Protein AF-A0A0F9HHK0-F1 (afdb_monomer_lite)

Radius of gyration: 11.61 Å; chains: 1; bounding box: 27×28×29 Å

Organism: NCBI:txid412755

Foldseek 3Di:
DFWKWFAFPPPRDIDIPDDWDWDQDPVVNGTTTTDIDGDPPDDDDDDDDDDD

Structure (mmCIF, N/CA/C/O backbone):
data_AF-A0A0F9HHK0-F1
#
_entry.id   AF-A0A0F9HHK0-F1
#
loop_
_atom_site.group_PDB
_atom_site.id
_atom_site.type_symbol
_atom_site.label_atom_id
_atom_site.label_alt_id
_atom_site.label_comp_id
_atom_site.label_asym_id
_atom_site.label_entity_id
_atom_site.label_seq_id
_atom_site.pdbx_PDB_ins_code
_atom_site.Cartn_x
_atom_site.Cartn_y
_atom_site.Cartn_z
_atom_site.occupancy
_atom_site.B_iso_or_equiv
_atom_site.auth_seq_id
_atom_site.auth_comp_id
_atom_site.auth_asym_id
_atom_site.auth_atom_id
_atom_site.pdbx_PDB_model_num
ATOM 1 N N . MET A 1 1 ? 17.968 -9.739 -8.923 1.00 53.44 1 MET A N 1
ATOM 2 C CA . MET A 1 1 ? 17.127 -8.526 -8.840 1.00 53.44 1 MET A CA 1
ATOM 3 C C . MET A 1 1 ? 15.932 -8.876 -7.961 1.00 53.44 1 MET A C 1
ATOM 5 O O . MET A 1 1 ? 15.017 -9.529 -8.444 1.00 53.44 1 MET A O 1
ATOM 9 N N . SER A 1 2 ? 15.986 -8.590 -6.660 1.00 63.69 2 SER A N 1
ATOM 10 C CA . SER A 1 2 ? 14.909 -8.973 -5.734 1.00 63.69 2 SER A CA 1
ATOM 11 C C . SER A 1 2 ? 13.679 -8.099 -5.980 1.00 63.69 2 SER A C 1
ATOM 13 O O . SER A 1 2 ? 13.783 -6.875 -5.941 1.00 63.69 2 SER A O 1
ATOM 15 N N . LEU A 1 3 ? 12.533 -8.716 -6.269 1.00 72.00 3 LEU A N 1
ATOM 16 C CA . LEU A 1 3 ? 11.252 -8.021 -6.387 1.00 72.00 3 LEU A CA 1
ATOM 17 C C . LEU A 1 3 ? 10.561 -8.049 -5.026 1.00 72.00 3 LEU A C 1
ATOM 19 O O . LEU A 1 3 ? 10.294 -9.120 -4.488 1.00 72.00 3 LEU A O 1
ATOM 23 N N . PHE A 1 4 ? 10.258 -6.873 -4.489 1.00 82.81 4 PHE A N 1
ATOM 24 C CA . PHE A 1 4 ? 9.479 -6.724 -3.263 1.00 82.81 4 PHE A CA 1
ATOM 25 C C . PHE A 1 4 ? 8.167 -6.013 -3.576 1.00 82.81 4 PHE A C 1
ATOM 27 O O . PHE A 1 4 ? 8.109 -5.143 -4.448 1.00 82.81 4 PHE A O 1
ATOM 34 N N . TYR A 1 5 ? 7.106 -6.388 -2.871 1.00 86.69 5 TYR A N 1
ATOM 35 C CA . TYR A 1 5 ? 5.781 -5.809 -3.046 1.00 86.69 5 TYR A CA 1
ATOM 36 C C . TYR A 1 5 ? 5.302 -5.199 -1.736 1.00 86.69 5 TYR A C 1
ATOM 38 O O . TYR A 1 5 ? 5.401 -5.832 -0.695 1.00 86.69 5 TYR A O 1
ATOM 46 N N . ALA A 1 6 ? 4.750 -3.991 -1.765 1.00 90.81 6 ALA A N 1
ATOM 47 C CA . ALA A 1 6 ? 4.054 -3.431 -0.614 1.00 90.81 6 ALA A CA 1
ATOM 48 C C . ALA A 1 6 ? 2.569 -3.783 -0.725 1.00 90.81 6 ALA A C 1
ATOM 50 O O . ALA A 1 6 ? 1.891 -3.274 -1.614 1.00 90.81 6 ALA A O 1
ATOM 51 N N . VAL A 1 7 ? 2.056 -4.643 0.151 1.00 90.25 7 VAL A N 1
ATOM 52 C CA . VAL A 1 7 ? 0.679 -5.157 0.099 1.00 90.25 7 VAL A CA 1
ATOM 53 C C . VAL A 1 7 ? -0.166 -4.555 1.214 1.00 90.25 7 VAL A C 1
ATOM 55 O O . VAL A 1 7 ? 0.232 -4.539 2.378 1.00 90.25 7 VAL A O 1
ATOM 58 N N . CYS A 1 8 ? -1.348 -4.049 0.869 1.00 91.25 8 CYS A N 1
ATOM 59 C CA . CYS A 1 8 ? -2.324 -3.556 1.827 1.00 91.25 8 CYS A CA 1
ATOM 60 C C . 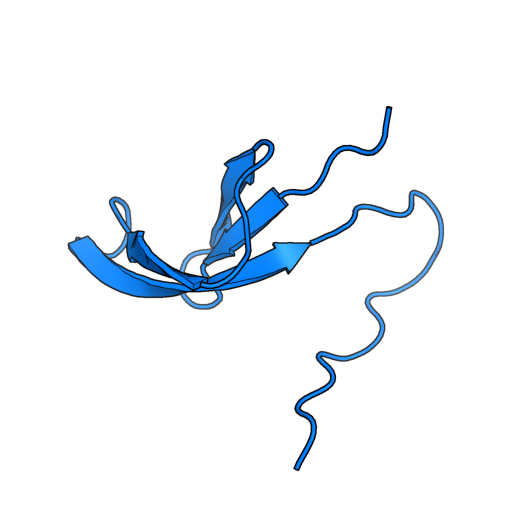CYS A 1 8 ? -2.900 -4.733 2.617 1.00 91.25 8 CYS A C 1
ATOM 62 O O . CYS A 1 8 ? -3.533 -5.607 2.028 1.00 91.25 8 CYS A O 1
ATOM 64 N N . LYS A 1 9 ? -2.755 -4.728 3.947 1.00 84.00 9 LYS A N 1
ATOM 65 C CA . LYS A 1 9 ? -3.290 -5.794 4.818 1.00 84.00 9 LYS A CA 1
ATOM 66 C C . LYS A 1 9 ? -4.819 -5.930 4.737 1.00 84.00 9 LYS A C 1
ATOM 68 O O . LYS A 1 9 ? -5.351 -6.996 5.008 1.00 84.00 9 LYS A O 1
ATOM 73 N N . GLU A 1 10 ? -5.522 -4.851 4.391 1.00 86.31 10 GLU A N 1
ATOM 74 C CA . GLU A 1 10 ? -6.986 -4.782 4.481 1.00 86.31 10 GLU A CA 1
ATOM 75 C C . GLU A 1 10 ? -7.690 -5.233 3.193 1.00 86.31 10 GLU A C 1
ATOM 77 O O . GLU A 1 10 ? -8.684 -5.943 3.259 1.00 86.31 10 GLU A O 1
ATOM 82 N N . CYS A 1 11 ? -7.172 -4.848 2.022 1.00 90.25 11 CYS A N 1
ATOM 83 C CA . CYS A 1 11 ? -7.782 -5.186 0.727 1.00 90.25 11 CYS A CA 1
ATOM 84 C C . CYS A 1 11 ? -6.893 -6.029 -0.196 1.00 90.25 11 CYS A C 1
ATOM 86 O O . CYS A 1 11 ? -7.324 -6.377 -1.291 1.00 90.25 11 CYS A O 1
ATOM 88 N N . GLY A 1 12 ? -5.642 -6.302 0.184 1.00 87.06 12 GLY A N 1
ATOM 89 C CA . GLY A 1 12 ? -4.694 -7.051 -0.646 1.00 87.06 12 GLY A CA 1
ATOM 90 C C . GLY A 1 12 ? -4.078 -6.261 -1.808 1.00 87.06 12 GLY A C 1
ATOM 91 O O . GLY A 1 12 ? -3.313 -6.830 -2.579 1.00 87.06 12 GLY A O 1
ATOM 92 N N . TYR A 1 13 ? -4.360 -4.959 -1.948 1.00 90.38 13 TYR A N 1
ATOM 93 C CA . TYR A 1 13 ? -3.770 -4.139 -3.014 1.00 90.38 13 TYR A CA 1
ATOM 94 C C . TYR A 1 13 ? -2.241 -4.083 -2.894 1.00 90.38 13 TYR A C 1
ATOM 96 O O . TYR A 1 13 ? -1.725 -3.685 -1.850 1.00 90.38 13 TYR A O 1
ATOM 104 N N . SER A 1 14 ? -1.519 -4.427 -3.961 1.00 88.69 14 SER A N 1
ATOM 105 C CA . SER A 1 14 ? -0.056 -4.512 -3.969 1.00 88.69 14 SER A CA 1
ATOM 106 C C . SER A 1 14 ? 0.603 -3.442 -4.843 1.00 88.69 14 SER A C 1
ATOM 108 O O . SER A 1 14 ? 0.240 -3.274 -6.005 1.00 88.69 14 SER A O 1
ATOM 110 N N . PHE A 1 15 ? 1.643 -2.790 -4.331 1.00 88.56 15 PHE A N 1
ATOM 111 C CA . PHE A 1 15 ? 2.562 -1.959 -5.107 1.00 88.56 15 PHE A CA 1
ATOM 112 C C . PHE A 1 15 ? 3.855 -2.719 -5.391 1.00 88.56 15 PHE A C 1
ATOM 114 O O . PHE A 1 15 ? 4.446 -3.291 -4.481 1.00 88.56 15 PHE A O 1
ATOM 121 N N . LYS A 1 16 ? 4.329 -2.690 -6.637 1.00 87.38 16 LYS A N 1
ATOM 122 C CA . LYS A 1 16 ? 5.603 -3.300 -7.038 1.00 87.38 16 LYS A CA 1
ATOM 123 C C . LYS A 1 16 ? 6.778 -2.382 -6.691 1.00 87.38 16 LYS A C 1
ATOM 125 O O . LYS A 1 16 ? 6.707 -1.190 -6.974 1.00 87.38 16 LYS A O 1
ATOM 130 N N . ASN A 1 17 ? 7.851 -2.942 -6.129 1.00 84.12 17 ASN A N 1
ATOM 131 C CA . ASN A 1 17 ? 9.089 -2.245 -5.753 1.00 84.12 17 ASN A CA 1
ATOM 132 C C . ASN A 1 17 ? 8.857 -0.989 -4.900 1.00 84.12 17 ASN A C 1
ATOM 134 O O . ASN A 1 17 ? 9.528 0.026 -5.073 1.00 84.12 17 ASN A O 1
ATOM 138 N N . LYS A 1 18 ? 7.878 -1.052 -3.995 1.00 85.88 18 LYS A N 1
ATOM 139 C CA . LYS A 1 18 ? 7.567 0.028 -3.059 1.00 85.88 18 LYS A CA 1
ATOM 140 C C . LYS A 1 18 ? 7.873 -0.428 -1.641 1.00 85.88 18 LYS A C 1
ATOM 142 O O . LYS A 1 18 ? 7.656 -1.591 -1.308 1.00 85.88 18 LYS A O 1
ATOM 147 N N . GLU A 1 19 ? 8.422 0.467 -0.833 1.00 85.75 19 GLU A N 1
ATOM 148 C CA . GLU A 1 19 ? 8.752 0.164 0.557 1.00 85.75 19 GLU A CA 1
ATOM 149 C C . GLU A 1 19 ? 7.480 -0.045 1.399 1.00 85.75 19 GLU A C 1
ATOM 151 O O . GLU A 1 19 ? 6.419 0.493 1.064 1.00 85.75 19 GLU A O 1
ATOM 156 N N . PRO A 1 20 ? 7.540 -0.856 2.470 1.00 88.00 20 PRO A N 1
ATOM 157 C CA . PRO A 1 20 ? 6.451 -0.955 3.434 1.00 88.00 20 PRO A CA 1
ATOM 158 C C . PRO A 1 20 ? 6.275 0.367 4.185 1.00 88.00 20 PRO A C 1
ATOM 160 O O . PRO A 1 20 ? 7.241 1.021 4.563 1.00 88.00 20 PRO A O 1
ATOM 163 N N . GLY A 1 21 ? 5.032 0.748 4.451 1.00 88.81 21 GLY A N 1
ATOM 164 C CA . GLY A 1 21 ? 4.741 2.038 5.069 1.00 88.81 21 GLY A CA 1
ATOM 165 C C . GLY A 1 21 ? 3.256 2.351 5.100 1.00 88.81 21 GLY A C 1
ATOM 166 O O . GLY A 1 21 ? 2.426 1.528 4.712 1.00 88.81 21 GLY A O 1
ATOM 167 N N . ARG A 1 22 ? 2.894 3.541 5.581 1.00 90.81 22 ARG A N 1
ATOM 168 C CA . ARG A 1 22 ? 1.518 4.036 5.472 1.00 90.81 22 ARG A CA 1
ATOM 169 C C . ARG A 1 22 ? 1.382 4.816 4.176 1.00 90.81 22 ARG A C 1
ATOM 171 O O . ARG A 1 22 ? 2.099 5.784 3.958 1.00 90.81 22 ARG A O 1
ATOM 178 N N . TYR A 1 23 ? 0.475 4.372 3.317 1.00 88.56 23 TYR A N 1
ATOM 179 C CA . TYR A 1 23 ? 0.172 5.047 2.063 1.00 88.56 23 TYR A CA 1
ATOM 180 C C . TYR A 1 23 ? -1.333 5.121 1.873 1.00 88.56 23 TYR A C 1
ATOM 182 O O . TYR A 1 23 ? -2.095 4.321 2.423 1.00 88.56 23 TYR A O 1
ATOM 190 N N . PHE A 1 24 ? -1.766 6.054 1.037 1.00 91.62 24 PHE A N 1
ATOM 191 C CA . PHE A 1 24 ? -3.135 6.048 0.562 1.00 91.62 24 PHE A CA 1
ATOM 192 C C . PHE A 1 24 ? -3.383 4.797 -0.286 1.00 91.62 24 PHE A C 1
ATOM 194 O O . PHE A 1 24 ? -2.687 4.547 -1.274 1.00 91.62 24 PHE A O 1
ATOM 201 N N . CYS A 1 25 ? -4.357 3.989 0.122 1.00 91.12 25 CYS A N 1
ATOM 202 C CA . CYS A 1 25 ? -4.774 2.824 -0.635 1.00 91.12 25 CYS A CA 1
ATOM 203 C C . CYS A 1 25 ? -5.909 3.225 -1.587 1.00 91.12 25 CYS A C 1
ATOM 205 O O . CYS A 1 25 ? -6.981 3.577 -1.094 1.00 91.12 25 CYS A O 1
ATOM 207 N N . PRO A 1 26 ? -5.727 3.132 -2.918 1.00 90.31 26 PRO A N 1
ATOM 208 C CA . PRO A 1 26 ? -6.773 3.495 -3.875 1.00 90.31 26 PRO A CA 1
ATOM 209 C C . PRO A 1 26 ? -7.997 2.570 -3.792 1.00 90.31 26 PRO A C 1
ATOM 211 O O . PRO A 1 26 ? -9.108 3.019 -4.031 1.00 90.31 26 PRO A O 1
ATOM 214 N N . ASN A 1 27 ? -7.820 1.308 -3.379 1.00 91.38 27 ASN A N 1
ATOM 215 C CA . ASN A 1 27 ? -8.936 0.374 -3.183 1.00 91.38 27 ASN A CA 1
ATOM 216 C C . ASN A 1 27 ? -9.762 0.691 -1.934 1.00 91.38 27 ASN A C 1
ATOM 218 O O . ASN A 1 27 ? -10.982 0.580 -1.942 1.00 91.38 27 ASN A O 1
ATOM 222 N N . CYS A 1 28 ? -9.102 1.055 -0.834 1.00 89.81 28 CYS A N 1
ATOM 223 C CA . CYS A 1 28 ? -9.806 1.391 0.400 1.00 89.81 28 CYS A CA 1
ATOM 224 C C . CYS A 1 28 ? -10.285 2.850 0.421 1.00 89.81 28 CYS A C 1
ATOM 226 O O . CYS A 1 28 ? -11.126 3.194 1.249 1.00 89.81 28 CYS A O 1
ATOM 228 N N . ASN A 1 29 ? -9.710 3.691 -0.442 1.00 92.81 29 ASN A N 1
ATOM 229 C CA . ASN A 1 29 ? -9.868 5.139 -0.482 1.00 92.81 29 ASN A CA 1
ATOM 230 C C . ASN A 1 29 ? -9.519 5.832 0.852 1.00 92.81 29 ASN A C 1
ATOM 232 O O . ASN A 1 29 ? -10.168 6.786 1.275 1.00 92.81 29 ASN A O 1
ATOM 236 N N . LYS A 1 30 ? -8.511 5.302 1.555 1.00 92.19 30 LYS A N 1
ATOM 237 C CA . LYS A 1 30 ? -8.060 5.757 2.881 1.00 92.1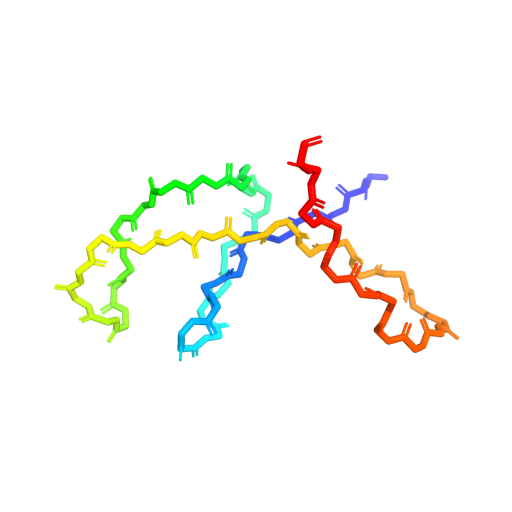9 30 LYS A CA 1
ATOM 238 C C . LYS A 1 30 ? -6.600 5.380 3.115 1.00 92.19 30 LYS A C 1
ATOM 240 O O . LYS A 1 30 ? -6.068 4.477 2.463 1.00 92.19 30 LYS A O 1
ATOM 245 N N . GLU A 1 31 ? -5.953 6.063 4.055 1.00 92.06 31 GLU A N 1
ATOM 246 C CA . GLU A 1 31 ? -4.577 5.756 4.440 1.00 92.06 31 GLU A CA 1
ATOM 247 C C . GLU A 1 31 ? -4.512 4.415 5.178 1.00 92.06 31 GLU A C 1
ATOM 249 O O . GLU A 1 31 ? -5.257 4.160 6.129 1.00 92.06 31 GLU A O 1
ATOM 254 N N . LYS A 1 32 ? -3.648 3.522 4.694 1.00 91.56 32 LYS A N 1
ATOM 255 C CA . LYS A 1 32 ? -3.492 2.168 5.219 1.00 91.56 32 LYS A CA 1
ATOM 256 C C . LYS A 1 32 ? -2.035 1.771 5.297 1.00 91.56 32 LYS A C 1
ATOM 258 O O . LYS A 1 32 ? -1.186 2.281 4.571 1.00 91.56 32 LYS A O 1
ATOM 263 N N . ARG A 1 33 ? -1.759 0.826 6.195 1.00 89.75 33 ARG A N 1
ATOM 264 C CA . ARG A 1 33 ? -0.439 0.221 6.349 1.00 89.75 33 ARG A CA 1
ATOM 265 C C . ARG A 1 33 ? -0.243 -0.848 5.276 1.00 89.75 33 ARG A C 1
ATOM 267 O O . ARG A 1 33 ? -1.066 -1.754 5.129 1.00 89.75 33 ARG A O 1
ATOM 274 N N . PHE A 1 34 ? 0.854 -0.723 4.550 1.00 92.00 34 PHE A N 1
ATOM 275 C CA . PHE A 1 34 ? 1.336 -1.672 3.567 1.00 92.00 34 PHE A CA 1
ATOM 276 C C . PHE A 1 34 ? 2.515 -2.444 4.148 1.00 92.00 34 PHE A C 1
ATOM 278 O O . PHE A 1 34 ? 3.409 -1.858 4.761 1.00 92.00 34 PHE A O 1
ATOM 285 N N . LEU A 1 35 ? 2.496 -3.758 3.961 1.00 89.00 35 LEU A N 1
ATOM 286 C CA . LEU A 1 35 ? 3.518 -4.682 4.438 1.00 89.00 35 LEU A CA 1
ATOM 287 C C . LEU A 1 35 ? 4.406 -5.115 3.277 1.00 89.00 35 LEU A C 1
ATOM 289 O O . LEU A 1 35 ? 3.927 -5.242 2.151 1.00 89.00 35 LEU A O 1
ATOM 293 N N . 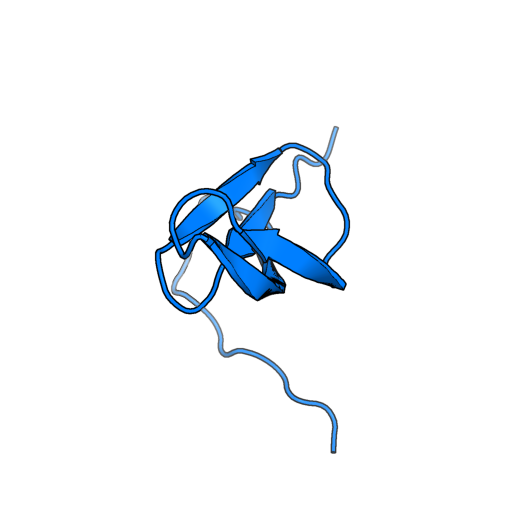LYS A 1 36 ? 5.689 -5.352 3.552 1.00 87.62 36 LYS A N 1
ATOM 294 C CA . LYS A 1 36 ? 6.630 -5.849 2.552 1.00 87.62 36 LYS A CA 1
ATOM 295 C C . LYS A 1 36 ? 6.376 -7.339 2.378 1.00 87.62 36 LYS A C 1
ATOM 297 O O . LYS A 1 36 ? 6.531 -8.108 3.318 1.00 87.62 36 LYS A O 1
ATOM 302 N N . LEU A 1 37 ? 5.976 -7.720 1.179 1.00 83.12 37 LEU A N 1
ATOM 303 C CA . LEU A 1 37 ? 5.852 -9.091 0.741 1.00 83.12 37 LEU A CA 1
ATOM 304 C C . LEU A 1 37 ? 7.017 -9.387 -0.196 1.00 83.12 37 LEU A C 1
ATOM 306 O O . LEU A 1 37 ? 7.137 -8.815 -1.284 1.00 83.12 37 LEU A O 1
ATOM 310 N N . GLU A 1 38 ? 7.882 -10.280 0.253 1.00 77.50 38 GLU A N 1
ATOM 311 C CA . GLU A 1 38 ? 8.932 -10.873 -0.562 1.00 77.50 38 GLU A CA 1
ATOM 312 C C . GLU A 1 38 ? 8.419 -12.255 -0.956 1.00 77.50 38 GLU A C 1
ATOM 314 O O . GLU A 1 38 ? 8.282 -13.135 -0.108 1.00 77.50 38 GLU A O 1
ATOM 319 N N . LEU A 1 39 ? 8.032 -12.425 -2.225 1.00 64.94 39 LEU A N 1
ATOM 320 C CA . LEU A 1 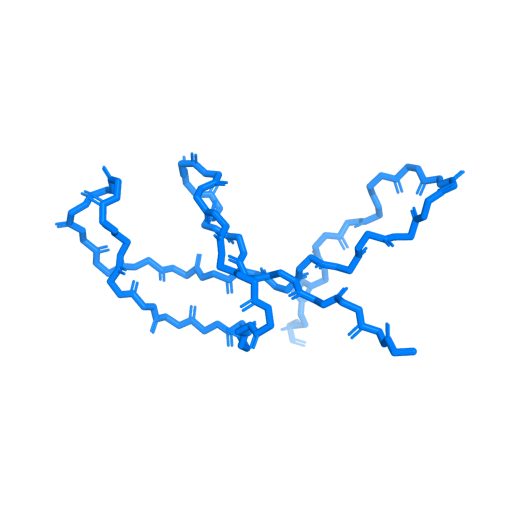39 ? 7.633 -13.739 -2.722 1.00 64.94 39 LEU A CA 1
ATOM 321 C C . LEU A 1 39 ? 8.887 -14.617 -2.799 1.00 64.94 39 LEU A C 1
ATOM 323 O O . LEU A 1 39 ? 9.676 -14.504 -3.735 1.00 64.94 39 LEU A O 1
ATOM 327 N N . PHE A 1 40 ? 9.058 -15.484 -1.804 1.00 55.38 40 PHE A N 1
ATOM 328 C CA . PHE A 1 40 ? 9.939 -16.641 -1.889 1.00 55.38 40 PHE A CA 1
ATOM 329 C C . PHE A 1 40 ? 9.109 -17.820 -2.405 1.00 55.38 40 PHE A C 1
ATOM 331 O O . PHE A 1 40 ? 8.180 -18.278 -1.741 1.00 55.38 40 PHE A O 1
ATOM 338 N N . ASP A 1 41 ? 9.426 -18.265 -3.619 1.00 53.34 41 ASP A N 1
ATOM 339 C CA . ASP A 1 41 ? 8.683 -19.231 -4.440 1.00 53.34 41 ASP A CA 1
ATOM 340 C C . ASP A 1 41 ? 8.721 -20.680 -3.895 1.00 53.34 41 ASP A C 1
ATOM 342 O O . ASP A 1 41 ? 9.000 -21.615 -4.633 1.00 53.34 41 ASP A O 1
ATOM 346 N N . GLY A 1 42 ? 8.508 -20.923 -2.592 1.00 51.31 42 GLY A N 1
ATOM 347 C CA . GLY A 1 42 ? 8.745 -22.282 -2.087 1.00 51.31 42 GLY A CA 1
ATOM 348 C C . GLY A 1 42 ? 8.137 -22.762 -0.782 1.00 51.31 42 GLY A C 1
ATOM 349 O O . GLY A 1 42 ? 8.061 -23.975 -0.627 1.00 51.31 42 GLY A O 1
ATOM 350 N N . SER A 1 43 ? 7.693 -21.940 0.171 1.00 48.22 43 SER A N 1
ATOM 351 C CA . SER A 1 43 ? 7.116 -22.490 1.412 1.00 48.22 43 SER A CA 1
ATOM 352 C C . SER A 1 43 ? 6.359 -21.446 2.217 1.00 48.22 43 SER A C 1
ATOM 354 O O . SER A 1 43 ? 6.923 -20.411 2.533 1.00 48.22 43 SER A O 1
ATOM 356 N N . LYS A 1 44 ? 5.102 -21.791 2.534 1.00 49.75 44 LYS A N 1
ATOM 357 C CA . LYS A 1 44 ? 4.255 -21.414 3.684 1.00 49.75 4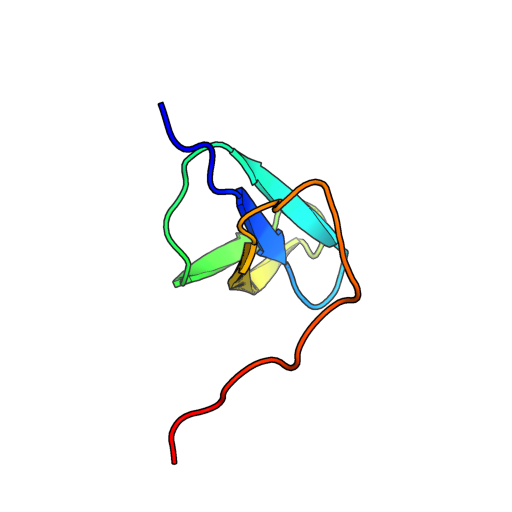4 LYS A CA 1
ATOM 358 C C . LYS A 1 44 ? 4.415 -19.975 4.233 1.00 49.75 44 LYS A C 1
ATOM 360 O O . LYS A 1 44 ? 5.499 -19.625 4.678 1.00 49.75 44 LYS A O 1
ATOM 365 N N . PRO A 1 45 ? 3.341 -19.160 4.295 1.00 48.38 45 PRO A N 1
ATOM 366 C CA . PRO A 1 45 ? 3.416 -17.803 4.838 1.00 48.38 45 PRO A CA 1
ATOM 367 C C . PRO A 1 45 ? 3.843 -17.843 6.313 1.00 48.38 45 PRO A C 1
ATOM 369 O O . PRO A 1 45 ? 3.041 -18.153 7.191 1.00 48.38 45 PRO A O 1
ATOM 372 N N . SER A 1 46 ? 5.124 -17.576 6.563 1.00 52.31 46 SER A N 1
ATOM 373 C CA . SER A 1 46 ? 5.676 -17.389 7.900 1.00 52.31 46 SER A CA 1
ATOM 374 C C . SER A 1 46 ? 5.260 -16.020 8.416 1.00 52.31 46 SER A C 1
ATOM 376 O O . SER A 1 46 ? 5.225 -15.036 7.677 1.00 52.31 46 SER A O 1
ATOM 378 N N . GLU A 1 47 ? 4.888 -16.009 9.684 1.00 53.44 47 GLU A N 1
ATOM 379 C CA . GLU A 1 47 ? 4.124 -14.974 10.353 1.00 53.44 47 GLU A CA 1
ATOM 380 C C . GLU A 1 47 ? 4.719 -13.565 10.261 1.00 53.44 47 GLU A C 1
ATOM 382 O O . GLU A 1 47 ? 5.932 -13.348 10.216 1.00 53.44 47 GLU A O 1
ATOM 387 N N . ILE A 1 48 ? 3.804 -1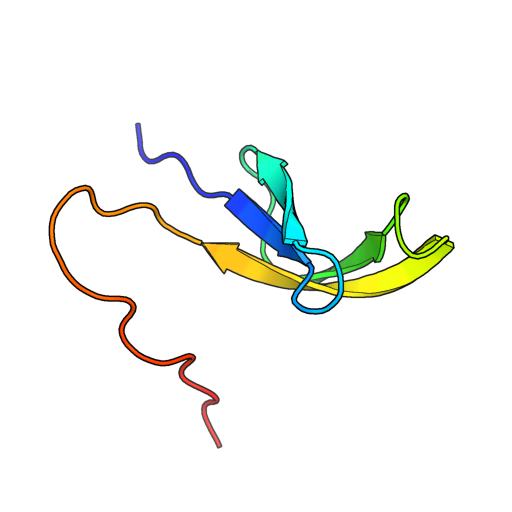2.596 10.261 1.00 56.41 48 ILE A N 1
ATOM 388 C CA . ILE A 1 48 ? 4.072 -11.166 10.366 1.00 56.41 48 ILE A CA 1
ATOM 389 C C . ILE A 1 48 ? 4.808 -10.941 11.696 1.00 56.41 48 ILE A C 1
ATOM 391 O O . ILE A 1 48 ? 4.181 -10.971 12.748 1.00 56.41 48 ILE A O 1
ATOM 395 N N . HIS A 1 49 ? 6.124 -10.725 11.662 1.00 50.94 49 HIS A N 1
ATOM 396 C CA . HIS A 1 49 ? 6.866 -10.286 12.845 1.00 50.94 49 HIS A CA 1
ATOM 397 C C . HIS A 1 49 ? 6.483 -8.831 13.166 1.00 50.94 49 HIS A C 1
ATOM 399 O O . HIS A 1 49 ? 6.950 -7.892 12.516 1.00 50.94 49 HIS A O 1
ATOM 405 N N . GLU A 1 50 ? 5.618 -8.643 14.163 1.00 54.38 50 GLU A N 1
ATOM 406 C CA . GLU A 1 50 ? 5.607 -7.427 14.977 1.00 54.38 50 GLU A CA 1
ATOM 407 C C . GLU A 1 50 ? 6.770 -7.550 15.968 1.00 54.38 50 GLU A C 1
ATOM 409 O O . GLU A 1 50 ? 6.815 -8.488 16.757 1.00 54.38 50 GLU A O 1
ATOM 414 N N . ASN A 1 51 ? 7.752 -6.653 15.863 1.00 59.16 51 ASN A N 1
ATOM 415 C CA . ASN A 1 51 ? 8.725 -6.470 16.934 1.00 59.16 51 ASN A CA 1
ATOM 416 C C . ASN A 1 51 ? 8.036 -5.586 17.983 1.00 59.16 51 ASN A C 1
ATOM 418 O O . ASN A 1 51 ? 7.674 -4.452 17.651 1.00 59.16 51 ASN A O 1
ATOM 422 N N . ASP A 1 52 ? 7.800 -6.155 19.165 1.00 46.78 52 ASP A N 1
ATOM 423 C CA . ASP A 1 52 ? 7.535 -5.445 20.426 1.00 46.78 52 ASP A CA 1
ATOM 424 C C . ASP A 1 52 ? 8.844 -4.836 20.953 1.00 46.78 52 ASP A C 1
ATOM 426 O O . ASP A 1 52 ? 9.876 -5.553 20.922 1.00 46.78 52 ASP A O 1
#

Sequence (52 aa):
MSLFYAVCKECGYSFKNKEPGRYFCPNCNKEKRFLKLELFDGSKPSEIHEND

Secondary structure (DSSP, 8-state):
---EEEEETTT--EEET--SEEEEETTTTEEEEEEEEE--TTS---------

pLDDT: mean 77.54, std 16.41, range [46.78, 92.81]